Protein AF-Q5UXD5-F1 (afdb_monomer_lite)

Organism: Haloarcula marismortui (strain ATCC 43049 / DSM 3752 / JCM 8966 / VKM B-1809) (NCBI:txid272569)

pLDDT: mean 86.13, std 10.22, range [38.03, 97.12]

Structure (mmCIF, N/CA/C/O backbone):
data_AF-Q5UXD5-F1
#
_entry.id   AF-Q5UXD5-F1
#
loop_
_atom_site.group_PDB
_atom_site.id
_atom_site.type_symbol
_atom_site.label_atom_id
_atom_site.label_alt_id
_atom_site.label_comp_id
_atom_site.label_asym_id
_atom_site.label_entity_id
_atom_site.label_seq_id
_atom_site.pdbx_PDB_ins_code
_atom_site.Cartn_x
_atom_site.Cartn_y
_atom_site.Cartn_z
_atom_site.occupancy
_atom_site.B_iso_or_equiv
_atom_site.auth_seq_id
_atom_site.auth_comp_id
_atom_site.auth_asym_id
_atom_site.auth_atom_id
_atom_site.pdbx_PDB_model_num
ATOM 1 N N . MET A 1 1 ? -18.473 -6.057 3.715 1.00 69.94 1 MET A N 1
ATOM 2 C CA . MET A 1 1 ? -19.765 -6.403 3.078 1.00 69.94 1 MET A CA 1
ATOM 3 C C . MET A 1 1 ? -20.647 -6.988 4.175 1.00 69.94 1 MET A C 1
ATOM 5 O O . MET A 1 1 ? -20.065 -7.474 5.134 1.00 69.94 1 MET A O 1
ATOM 9 N N . PRO A 1 2 ? -21.988 -6.884 4.132 1.00 70.19 2 PRO A N 1
ATOM 10 C CA . PRO A 1 2 ? -22.823 -7.214 5.296 1.00 70.19 2 PRO A CA 1
ATOM 11 C C . PRO A 1 2 ? -22.613 -8.643 5.824 1.00 70.19 2 PRO A C 1
ATOM 13 O O . PRO A 1 2 ? -22.651 -8.835 7.033 1.00 70.19 2 PRO A O 1
ATOM 16 N N . ASP A 1 3 ? -22.294 -9.595 4.940 1.00 81.94 3 ASP A N 1
ATOM 17 C CA . ASP A 1 3 ? -22.164 -11.017 5.293 1.00 81.94 3 ASP A CA 1
ATOM 18 C C . ASP A 1 3 ? -20.746 -11.592 5.110 1.00 81.94 3 ASP A C 1
ATOM 20 O O . ASP A 1 3 ? -20.514 -12.763 5.401 1.00 81.94 3 ASP A O 1
ATOM 24 N N . VAL A 1 4 ? -19.798 -10.806 4.578 1.00 84.56 4 VAL A N 1
ATOM 25 C CA . VAL A 1 4 ? -18.436 -11.270 4.242 1.00 84.56 4 VAL A CA 1
ATOM 26 C C . VAL A 1 4 ? -17.410 -10.171 4.525 1.00 84.56 4 VAL A C 1
ATOM 28 O O . VAL A 1 4 ? -17.620 -8.997 4.174 1.00 84.56 4 VAL A O 1
ATOM 31 N N . HIS A 1 5 ? -16.289 -10.551 5.137 1.00 86.44 5 HIS A N 1
ATOM 32 C CA . HIS A 1 5 ? -15.160 -9.654 5.346 1.00 86.44 5 HIS A CA 1
ATOM 33 C C . HIS A 1 5 ? -14.360 -9.454 4.045 1.00 86.44 5 HIS A C 1
ATOM 35 O O . HIS A 1 5 ? -14.326 -10.314 3.168 1.00 86.44 5 HIS A O 1
ATOM 41 N N . GLY A 1 6 ? -13.797 -8.259 3.855 1.00 87.12 6 GLY A N 1
ATOM 42 C CA . GLY A 1 6 ? -13.110 -7.912 2.603 1.00 87.12 6 GLY A CA 1
ATOM 43 C C . GLY A 1 6 ? -11.790 -8.663 2.407 1.00 87.12 6 GLY A C 1
ATOM 44 O O . GLY A 1 6 ? -11.447 -9.004 1.280 1.00 87.12 6 GLY A O 1
ATOM 45 N N . ASP A 1 7 ? -11.095 -8.961 3.501 1.00 87.31 7 ASP A N 1
ATOM 46 C CA . ASP A 1 7 ? -9.898 -9.806 3.554 1.00 87.31 7 ASP A CA 1
ATOM 47 C C . ASP A 1 7 ? -10.192 -11.252 3.120 1.00 87.31 7 ASP A C 1
ATOM 49 O O . ASP A 1 7 ? -9.454 -11.803 2.311 1.00 87.31 7 ASP A O 1
ATOM 53 N N . ASP A 1 8 ? -11.316 -11.835 3.543 1.00 89.38 8 ASP A N 1
ATOM 54 C CA . ASP A 1 8 ? -11.747 -13.163 3.089 1.00 89.38 8 ASP A CA 1
ATOM 55 C C . ASP A 1 8 ? -11.966 -13.201 1.572 1.00 89.38 8 ASP A C 1
ATOM 57 O O . ASP A 1 8 ? -11.645 -14.185 0.902 1.00 89.38 8 ASP A O 1
ATOM 61 N N . VAL A 1 9 ? -12.551 -12.138 1.010 1.00 91.94 9 VAL A N 1
ATOM 62 C CA . VAL A 1 9 ? -12.760 -12.025 -0.440 1.00 91.94 9 VAL A CA 1
ATOM 63 C C . VAL A 1 9 ? -11.420 -11.903 -1.160 1.00 91.94 9 VAL A C 1
ATOM 65 O O . VAL A 1 9 ? -11.209 -12.600 -2.151 1.00 91.94 9 VAL A O 1
ATOM 68 N N . LEU A 1 10 ? -10.519 -11.065 -0.645 1.00 92.06 10 LEU A N 1
ATOM 69 C CA . LEU A 1 10 ? -9.173 -10.869 -1.176 1.00 92.06 10 LEU A CA 1
ATOM 70 C C . LEU A 1 10 ? -8.391 -12.189 -1.229 1.00 92.06 10 LEU A C 1
ATOM 72 O O . LEU A 1 10 ? -7.923 -12.583 -2.300 1.00 92.06 10 LEU A O 1
ATOM 76 N N . SER A 1 11 ? -8.315 -12.905 -0.106 1.00 90.69 11 SER A N 1
ATOM 77 C CA . SER A 1 11 ? -7.615 -14.190 -0.017 1.00 90.69 11 SER A CA 1
ATOM 78 C C . SER A 1 11 ? -8.200 -15.207 -0.992 1.00 90.69 11 SER A C 1
ATOM 80 O O . SER A 1 11 ? -7.466 -15.814 -1.767 1.00 90.69 11 SER A O 1
ATOM 82 N N . ARG A 1 12 ? -9.534 -15.321 -1.065 1.00 92.88 12 ARG A N 1
ATOM 83 C CA . ARG A 1 12 ? -10.203 -16.247 -1.995 1.00 92.88 12 ARG A CA 1
ATOM 84 C C . ARG A 1 12 ? -9.974 -15.912 -3.465 1.00 92.88 12 ARG A C 1
ATOM 86 O O . ARG A 1 12 ? -9.980 -16.828 -4.284 1.00 92.88 12 ARG A O 1
ATOM 93 N N . LEU A 1 13 ? -9.852 -14.634 -3.831 1.00 93.75 13 LEU A N 1
ATOM 94 C CA . LEU A 1 13 ? -9.538 -14.241 -5.207 1.00 93.75 13 LEU A CA 1
ATOM 95 C C . LEU A 1 13 ? -8.132 -14.718 -5.582 1.00 93.75 13 LEU A C 1
ATOM 97 O O . LEU A 1 13 ? -7.971 -15.395 -6.597 1.00 93.75 13 LEU A O 1
ATOM 101 N N . ARG A 1 14 ? -7.1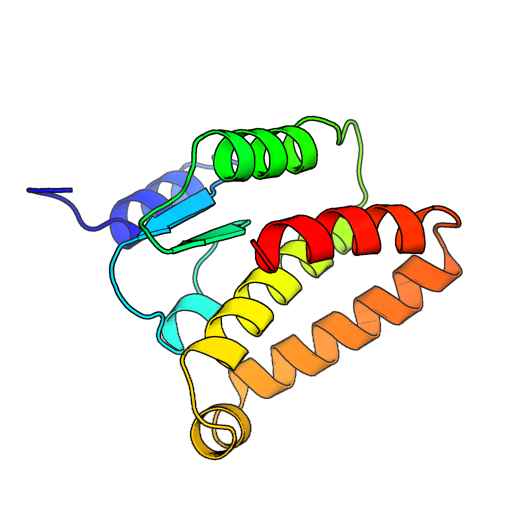41 -14.451 -4.726 1.00 89.25 14 ARG A N 1
ATOM 102 C CA . ARG A 1 14 ? -5.748 -14.860 -4.954 1.00 89.25 14 ARG A CA 1
ATOM 103 C C . ARG A 1 14 ? -5.563 -16.377 -4.928 1.00 89.25 14 ARG A C 1
ATOM 105 O O . ARG A 1 14 ? -4.944 -16.921 -5.832 1.00 89.25 14 ARG A O 1
ATOM 112 N N . GLU A 1 15 ? -6.181 -17.083 -3.981 1.00 92.19 15 GLU A N 1
ATOM 113 C CA . GLU A 1 15 ? -6.173 -18.558 -3.916 1.00 92.19 15 GLU A CA 1
ATOM 114 C C . GLU A 1 15 ? -6.728 -19.222 -5.187 1.00 92.19 15 GLU A C 1
ATOM 116 O O . GLU A 1 15 ? -6.383 -20.359 -5.505 1.00 92.19 15 GLU A O 1
ATOM 121 N N . ARG A 1 16 ? -7.600 -18.523 -5.923 1.00 94.69 16 ARG A N 1
ATOM 122 C CA . ARG A 1 16 ? -8.182 -18.992 -7.188 1.00 94.69 16 ARG A CA 1
ATOM 123 C C . ARG A 1 16 ? -7.362 -18.603 -8.421 1.00 94.69 16 ARG A C 1
ATOM 125 O O . ARG A 1 16 ? -7.816 -18.882 -9.528 1.00 94.69 16 ARG A O 1
ATOM 132 N N . GLY A 1 17 ? -6.195 -17.981 -8.245 1.00 91.19 17 GLY A N 1
ATOM 133 C CA . GLY A 1 17 ? -5.336 -17.523 -9.338 1.00 91.19 17 GLY A CA 1
ATOM 134 C C . GLY A 1 17 ? -5.876 -16.287 -10.058 1.00 91.19 17 GLY A C 1
ATOM 135 O O . GLY A 1 17 ? -5.704 -16.155 -11.265 1.00 91.19 17 GLY A O 1
ATOM 136 N N . TYR A 1 18 ? -6.614 -15.417 -9.360 1.00 90.81 18 TYR A N 1
ATOM 137 C CA . TYR A 1 18 ? -6.934 -14.104 -9.911 1.00 90.81 18 TYR A CA 1
ATOM 138 C C . TYR A 1 18 ? -5.714 -13.189 -9.781 1.00 90.81 18 TYR A C 1
ATOM 140 O O . TYR A 1 18 ? -5.383 -12.751 -8.677 1.00 90.81 18 TYR A O 1
ATOM 148 N N . ASP A 1 19 ? -5.108 -12.864 -10.919 1.00 83.31 19 ASP A N 1
ATOM 149 C CA . ASP A 1 19 ? -3.894 -12.038 -11.004 1.00 83.31 19 ASP A CA 1
ATOM 150 C C . ASP A 1 19 ? -4.190 -10.576 -11.375 1.00 83.31 19 ASP A C 1
ATOM 152 O O . ASP A 1 19 ? -3.283 -9.777 -11.569 1.00 83.31 19 ASP A O 1
ATOM 156 N N . GLY A 1 20 ? -5.468 -10.199 -11.477 1.00 84.88 20 GLY A N 1
ATOM 157 C CA . GLY A 1 20 ? -5.847 -8.813 -11.742 1.00 84.88 20 GLY A CA 1
ATOM 158 C C . GLY A 1 20 ? -5.635 -7.904 -10.531 1.00 84.88 20 GLY A C 1
ATOM 159 O O . GLY A 1 20 ? -5.546 -8.367 -9.391 1.00 84.88 20 GLY A O 1
ATOM 160 N N . ILE A 1 21 ? -5.642 -6.598 -10.777 1.00 86.44 21 ILE A N 1
ATOM 161 C CA . ILE A 1 21 ? -5.489 -5.584 -9.733 1.00 86.44 21 ILE A CA 1
ATOM 162 C C . ILE A 1 21 ? -6.662 -5.632 -8.738 1.00 86.44 21 ILE A C 1
ATOM 164 O O . ILE A 1 21 ? -7.833 -5.694 -9.130 1.00 86.44 21 ILE A O 1
ATOM 168 N N . ILE A 1 22 ? -6.350 -5.597 -7.440 1.00 91.50 22 ILE A N 1
ATOM 169 C CA . ILE A 1 22 ? -7.298 -5.517 -6.327 1.00 91.50 22 ILE A CA 1
ATOM 170 C C . ILE A 1 22 ? -6.987 -4.284 -5.478 1.00 91.50 22 ILE A C 1
ATOM 172 O O . ILE A 1 22 ? -5.959 -4.211 -4.807 1.00 91.50 22 ILE A O 1
ATOM 176 N N . ILE A 1 23 ? -7.939 -3.352 -5.445 1.00 90.88 23 ILE A N 1
ATOM 177 C CA . ILE A 1 23 ? -7.873 -2.128 -4.643 1.00 90.88 23 ILE A CA 1
ATOM 178 C C . ILE A 1 23 ? -8.846 -2.254 -3.468 1.00 90.88 23 ILE A C 1
ATOM 180 O O . ILE A 1 23 ? -10.050 -2.460 -3.657 1.00 90.88 23 ILE A O 1
ATOM 184 N N . MET A 1 24 ? -8.344 -2.117 -2.244 1.00 90.81 24 MET A N 1
ATOM 185 C CA . MET A 1 24 ? -9.150 -2.167 -1.024 1.00 90.81 24 MET A CA 1
ATOM 186 C C . MET A 1 24 ? -9.803 -0.810 -0.755 1.00 90.81 24 MET A C 1
ATOM 188 O O . MET A 1 24 ? -9.119 0.201 -0.689 1.00 90.81 24 MET A O 1
ATOM 192 N N . LEU A 1 25 ? -11.127 -0.771 -0.557 1.00 90.12 25 LEU A N 1
ATOM 193 C CA . LEU A 1 25 ? -11.852 0.442 -0.148 1.00 90.12 25 LEU A CA 1
ATOM 194 C C . LEU A 1 25 ? -12.512 0.246 1.218 1.00 90.12 25 LEU A C 1
ATOM 196 O O . LEU A 1 25 ? -13.461 -0.533 1.352 1.00 90.12 25 LEU A O 1
ATOM 200 N N . THR A 1 26 ? -12.102 1.020 2.217 1.00 86.00 26 THR A N 1
ATOM 201 C CA . THR A 1 26 ? -12.507 0.811 3.620 1.00 86.00 26 THR A CA 1
ATOM 202 C C . THR A 1 26 ? -12.771 2.113 4.363 1.00 86.00 26 THR A C 1
ATOM 204 O O . THR A 1 26 ? -12.191 3.134 4.044 1.00 86.00 26 THR A O 1
ATOM 207 N N . ALA A 1 27 ? -13.672 2.091 5.345 1.00 85.12 27 ALA A N 1
ATOM 208 C CA . ALA A 1 27 ? -13.933 3.225 6.242 1.00 85.12 27 ALA A CA 1
ATOM 209 C C . ALA A 1 27 ? -13.253 3.060 7.615 1.00 85.12 27 ALA A C 1
ATOM 211 O O . ALA A 1 27 ? -13.574 3.792 8.544 1.00 85.12 27 ALA A O 1
ATOM 212 N N . VAL A 1 28 ? -12.395 2.048 7.754 1.00 83.75 28 VAL A N 1
ATOM 213 C CA . VAL A 1 28 ? -11.714 1.685 9.000 1.00 83.75 28 VAL A CA 1
ATOM 214 C C . VAL A 1 28 ? -10.232 2.001 8.859 1.00 83.75 28 VAL A C 1
ATOM 216 O O . VAL A 1 28 ? -9.643 1.713 7.813 1.00 83.75 28 VAL A O 1
ATOM 219 N N . ASP A 1 29 ? -9.657 2.559 9.919 1.00 83.38 29 ASP A N 1
ATOM 220 C CA . ASP A 1 29 ? -8.230 2.853 10.025 1.00 83.38 29 ASP A CA 1
ATOM 221 C C . ASP A 1 29 ? -7.421 1.565 9.848 1.00 83.38 29 ASP A C 1
ATOM 223 O O . ASP A 1 29 ? -7.758 0.510 10.396 1.00 83.38 29 ASP A O 1
ATOM 227 N N . ALA A 1 30 ? -6.362 1.637 9.047 1.00 87.06 30 ALA A N 1
ATOM 228 C CA . ALA A 1 30 ? -5.554 0.464 8.757 1.00 87.06 30 ALA A CA 1
ATOM 229 C C . ALA A 1 30 ? -4.775 0.003 9.995 1.00 87.06 30 ALA A C 1
ATOM 231 O O . ALA A 1 30 ? -4.407 0.810 10.852 1.00 87.06 30 ALA A O 1
ATOM 232 N N . ASP A 1 31 ? -4.476 -1.293 10.081 1.00 90.62 31 ASP A N 1
ATOM 233 C CA . ASP A 1 31 ? -3.561 -1.847 11.077 1.00 90.62 31 ASP A CA 1
ATOM 234 C C . ASP A 1 31 ? -2.377 -2.560 10.428 1.00 90.62 31 ASP A C 1
ATOM 236 O O . ASP A 1 31 ? -2.346 -2.736 9.214 1.00 90.62 31 ASP A O 1
ATOM 240 N N . LEU A 1 32 ? -1.373 -2.940 11.221 1.00 91.75 32 LEU A N 1
ATOM 241 C CA . LEU A 1 32 ? -0.163 -3.595 10.710 1.00 91.75 32 LEU A CA 1
ATOM 242 C C . LEU A 1 32 ? -0.467 -4.876 9.913 1.00 91.75 32 LEU A C 1
ATOM 244 O O . LEU A 1 32 ? 0.312 -5.244 9.046 1.00 91.75 32 LEU A O 1
ATOM 248 N N . ASN A 1 33 ? -1.627 -5.502 10.127 1.00 89.69 33 ASN A N 1
ATOM 249 C CA . ASN A 1 33 ? -2.075 -6.664 9.362 1.00 89.69 33 ASN A CA 1
ATOM 250 C C . ASN A 1 33 ? -2.198 -6.418 7.846 1.00 89.69 33 ASN A C 1
ATOM 252 O O . ASN A 1 33 ? -2.166 -7.379 7.085 1.00 89.69 33 ASN A O 1
ATOM 256 N N . ILE A 1 34 ? -2.321 -5.166 7.381 1.00 91.19 34 ILE A N 1
ATOM 257 C CA . ILE A 1 34 ? -2.379 -4.874 5.940 1.00 91.19 34 ILE A CA 1
ATOM 258 C C . ILE A 1 34 ? -1.070 -5.211 5.216 1.00 91.19 34 ILE A C 1
ATOM 260 O O . ILE A 1 34 ? -1.067 -5.345 3.990 1.00 91.19 34 ILE A O 1
ATOM 264 N N . LEU A 1 35 ? 0.040 -5.315 5.952 1.00 90.81 35 LEU A N 1
ATOM 265 C CA . LEU A 1 35 ? 1.359 -5.580 5.390 1.00 90.81 35 LEU A CA 1
ATOM 266 C C . LEU A 1 35 ? 1.418 -6.959 4.716 1.00 90.81 35 LEU A C 1
ATOM 268 O O . LEU A 1 35 ? 1.913 -7.059 3.591 1.00 90.81 35 LEU A O 1
ATOM 272 N N . GLU A 1 36 ? 0.754 -7.958 5.297 1.00 87.94 36 GLU A N 1
ATOM 273 C CA . GLU A 1 36 ? 0.678 -9.327 4.770 1.00 87.94 36 GLU A CA 1
ATOM 274 C C . GLU A 1 36 ? -0.419 -9.513 3.703 1.00 87.94 36 GLU A C 1
ATOM 276 O O . GLU A 1 36 ? -0.444 -10.509 2.980 1.00 87.94 36 GLU A O 1
ATOM 281 N N . MET A 1 37 ? -1.351 -8.563 3.571 1.00 90.62 37 MET A N 1
ATOM 282 C CA . MET A 1 37 ? -2.518 -8.733 2.701 1.00 90.62 37 MET A CA 1
ATOM 283 C C . MET A 1 37 ? -2.158 -8.593 1.206 1.00 90.62 37 MET A C 1
ATOM 285 O O . MET A 1 37 ? -1.481 -7.634 0.825 1.00 90.62 37 MET A O 1
ATOM 289 N N . PRO A 1 38 ? -2.639 -9.482 0.315 1.00 89.12 38 PRO A N 1
ATOM 290 C CA . PRO A 1 38 ? -2.219 -9.517 -1.091 1.00 89.12 38 PRO A CA 1
ATOM 291 C C . PRO A 1 38 ? -3.032 -8.581 -2.013 1.00 89.12 38 PRO A C 1
ATOM 293 O O . PRO A 1 38 ? -3.458 -8.988 -3.099 1.00 89.12 38 PRO A O 1
ATOM 296 N N . PHE A 1 39 ? -3.281 -7.343 -1.575 1.00 91.62 39 PHE A N 1
ATOM 297 C CA . PHE A 1 39 ? -3.891 -6.284 -2.394 1.00 91.62 39 PHE A CA 1
ATOM 298 C C . PHE A 1 39 ? -2.822 -5.431 -3.079 1.00 91.62 39 PHE A C 1
ATOM 300 O O . PHE A 1 39 ? -1.677 -5.414 -2.633 1.00 91.62 39 PHE A O 1
ATOM 307 N N . ASP A 1 40 ? -3.218 -4.695 -4.112 1.00 88.88 40 ASP A N 1
ATOM 308 C CA . ASP A 1 40 ? -2.322 -3.847 -4.904 1.00 88.88 40 ASP A CA 1
ATOM 309 C C . ASP A 1 40 ? -2.388 -2.381 -4.475 1.00 88.88 40 ASP A C 1
ATOM 311 O O . ASP A 1 40 ? -1.375 -1.689 -4.497 1.00 88.88 40 ASP A O 1
ATOM 315 N N . ASP A 1 41 ? -3.553 -1.921 -4.012 1.00 89.81 41 ASP A N 1
ATOM 316 C CA . ASP A 1 41 ? -3.705 -0.571 -3.468 1.00 89.81 41 ASP A CA 1
ATOM 317 C C . ASP A 1 41 ? -4.804 -0.480 -2.390 1.00 89.81 41 ASP A C 1
ATOM 319 O O . ASP A 1 41 ? -5.606 -1.405 -2.209 1.00 89.81 41 ASP A O 1
ATOM 323 N N . TYR A 1 42 ? -4.837 0.627 -1.649 1.00 88.75 42 TYR A N 1
ATOM 324 C CA . TYR A 1 42 ? -5.696 0.842 -0.489 1.00 88.75 42 TYR A CA 1
ATOM 325 C C . TYR A 1 42 ? -6.203 2.286 -0.425 1.00 88.75 42 TYR A C 1
ATOM 327 O O . TYR A 1 42 ? -5.439 3.242 -0.329 1.00 88.75 42 TYR A O 1
ATOM 335 N N . LEU A 1 43 ? -7.525 2.443 -0.397 1.00 87.88 43 LEU A N 1
ATOM 336 C CA . LEU A 1 43 ? -8.216 3.724 -0.341 1.00 87.88 43 LEU A CA 1
ATOM 337 C C . LEU A 1 43 ? -9.128 3.804 0.889 1.00 87.88 43 LEU A C 1
ATOM 339 O O . LEU A 1 43 ? -9.997 2.953 1.123 1.00 87.88 43 LEU A O 1
ATOM 343 N N . GLN A 1 44 ? -8.974 4.882 1.653 1.00 85.94 44 GLN A N 1
ATOM 344 C CA . GLN A 1 44 ? -9.807 5.172 2.815 1.00 85.94 44 GLN A CA 1
ATOM 345 C C . GLN A 1 44 ? -11.032 5.989 2.407 1.00 85.94 44 GLN A C 1
ATOM 347 O O . GLN A 1 44 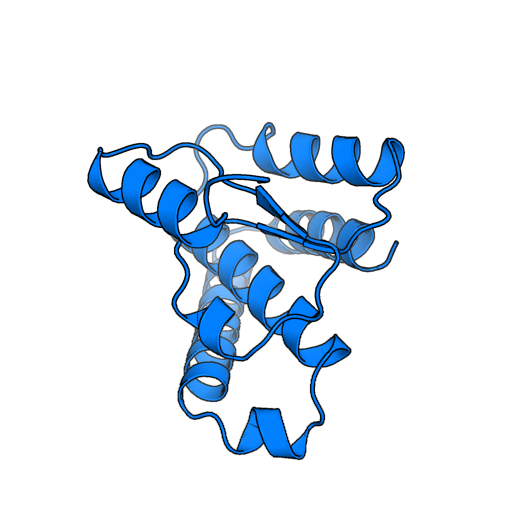? -10.953 6.982 1.690 1.00 85.94 44 GLN A O 1
ATOM 352 N N . LYS A 1 45 ? -12.203 5.561 2.864 1.00 86.69 45 LYS A N 1
ATOM 353 C CA . LYS A 1 45 ? -13.466 6.256 2.651 1.00 86.69 45 LYS A CA 1
ATOM 354 C C . LYS A 1 45 ? -13.557 7.474 3.575 1.00 86.69 45 LYS A C 1
ATOM 356 O O . LYS A 1 45 ? -13.174 7.367 4.738 1.00 86.69 45 LYS A O 1
ATOM 361 N N . PRO A 1 46 ? -14.183 8.571 3.113 1.00 89.31 46 PRO A N 1
ATOM 362 C CA . PRO A 1 46 ? -14.858 8.721 1.818 1.00 89.31 46 PRO A CA 1
ATOM 363 C C . PRO A 1 46 ? -13.882 8.953 0.653 1.00 89.31 46 PRO A C 1
ATOM 365 O O . PRO A 1 46 ? -12.988 9.779 0.752 1.00 89.31 46 PRO A O 1
ATOM 368 N N . VAL A 1 47 ? -14.110 8.271 -0.476 1.00 85.06 47 VAL A N 1
ATOM 369 C CA . VAL A 1 47 ? -13.319 8.446 -1.708 1.00 85.06 47 VAL A CA 1
ATOM 370 C C . VAL A 1 47 ? -14.151 9.221 -2.728 1.00 85.06 47 VAL A C 1
ATOM 372 O O . VAL A 1 47 ? -15.288 8.841 -3.019 1.00 85.06 47 VAL A O 1
ATOM 375 N N . GLY A 1 48 ? -13.597 10.309 -3.264 1.00 87.19 48 GLY A N 1
ATOM 376 C CA . GLY A 1 48 ? -14.215 11.081 -4.342 1.00 87.19 48 GLY A CA 1
ATOM 377 C C . GLY A 1 48 ? -14.115 10.376 -5.698 1.00 87.19 48 GLY A C 1
ATOM 378 O O . GLY A 1 48 ? -13.207 9.584 -5.933 1.00 87.19 48 GLY A O 1
ATOM 379 N N . GLN A 1 49 ? -15.028 10.690 -6.623 1.00 89.56 49 GLN A N 1
ATOM 380 C CA . GLN A 1 49 ? -15.018 10.105 -7.971 1.00 89.56 49 GLN A CA 1
ATOM 381 C C . GLN A 1 49 ? -13.698 10.367 -8.711 1.00 89.56 49 GLN A C 1
ATOM 383 O O . GLN A 1 49 ? -13.190 9.464 -9.364 1.00 89.56 49 GLN A O 1
ATOM 388 N N . SER A 1 50 ? -13.149 11.581 -8.608 1.00 86.62 50 SER A N 1
ATOM 389 C CA . SER A 1 50 ? -11.875 11.936 -9.241 1.00 86.62 50 SER A CA 1
ATOM 390 C C . SER A 1 50 ? -10.726 11.087 -8.708 1.00 86.62 50 SER A C 1
ATOM 392 O O . SER A 1 50 ? -10.002 10.511 -9.505 1.00 86.62 50 SER A O 1
ATOM 394 N N . THR A 1 51 ? -10.613 10.942 -7.383 1.00 85.31 51 THR A N 1
ATOM 395 C CA . THR A 1 51 ? -9.590 10.100 -6.747 1.00 85.31 51 THR A CA 1
ATOM 396 C C . THR A 1 51 ? -9.714 8.655 -7.214 1.00 85.31 51 THR A C 1
ATOM 398 O O . THR A 1 51 ? -8.728 8.076 -7.646 1.00 85.31 51 THR A O 1
ATOM 401 N N . LEU A 1 52 ? -10.932 8.097 -7.213 1.00 87.69 52 LEU A N 1
ATOM 402 C CA . LEU A 1 52 ? -11.164 6.723 -7.656 1.00 87.69 52 LEU A CA 1
ATOM 403 C C . LEU A 1 52 ? -10.768 6.509 -9.124 1.00 87.69 52 LEU A C 1
ATOM 405 O O . LEU A 1 52 ? -10.138 5.506 -9.434 1.00 87.69 52 LEU A O 1
ATOM 409 N N . LEU A 1 53 ? -11.143 7.429 -10.019 1.00 88.56 53 LEU A N 1
ATOM 410 C CA . LEU A 1 53 ? -10.788 7.333 -11.436 1.00 88.56 53 LEU A CA 1
ATOM 411 C C . LEU A 1 53 ? -9.277 7.441 -11.642 1.00 88.56 53 LEU A C 1
ATOM 413 O O . LEU A 1 53 ? -8.719 6.599 -12.328 1.00 88.56 53 LEU A O 1
ATOM 417 N N . SER A 1 54 ? -8.609 8.389 -10.982 1.00 85.06 54 SER A N 1
ATOM 418 C CA . SER A 1 54 ? -7.153 8.517 -11.077 1.00 85.06 54 SER A CA 1
ATOM 419 C C . SER A 1 54 ? -6.422 7.278 -10.558 1.00 85.06 54 SER A C 1
ATOM 421 O O . SER A 1 54 ? -5.440 6.861 -11.165 1.00 85.06 54 SER A O 1
ATOM 423 N N . THR A 1 55 ? -6.906 6.653 -9.476 1.00 85.62 55 THR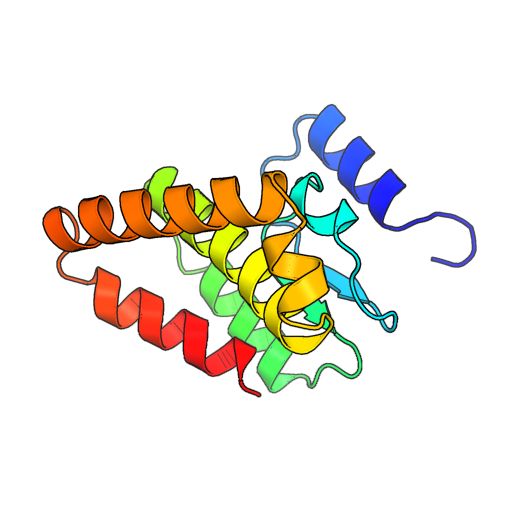 A N 1
ATOM 424 C CA . THR A 1 55 ? -6.356 5.370 -9.016 1.00 85.62 55 THR A CA 1
ATOM 425 C C . THR A 1 55 ? -6.539 4.280 -10.072 1.00 85.62 55 THR A C 1
ATOM 427 O O . THR A 1 55 ? -5.618 3.513 -10.323 1.00 85.62 55 THR A O 1
ATOM 430 N N . LEU A 1 56 ? -7.709 4.194 -10.712 1.00 86.56 56 LEU A N 1
ATOM 431 C CA . LEU A 1 56 ? -7.944 3.198 -11.760 1.00 86.56 56 LEU A CA 1
ATOM 432 C C . LEU A 1 56 ? -7.054 3.427 -12.986 1.00 86.56 56 LEU A C 1
ATOM 434 O O . LEU A 1 56 ? -6.476 2.462 -13.474 1.00 86.56 56 LEU A O 1
ATOM 438 N N . ASP A 1 57 ? -6.914 4.671 -13.448 1.00 84.50 57 ASP A N 1
ATOM 439 C CA . ASP A 1 57 ? -6.089 5.018 -14.613 1.00 84.50 57 ASP A CA 1
ATOM 440 C C . ASP A 1 57 ? -4.631 4.568 -14.409 1.00 84.50 57 ASP A C 1
ATOM 442 O O . ASP A 1 57 ? -4.055 3.929 -15.284 1.00 84.50 57 ASP A O 1
ATOM 446 N N . GLN A 1 58 ? -4.077 4.762 -13.206 1.00 78.88 58 GLN A N 1
ATOM 447 C CA . GLN A 1 58 ? -2.733 4.288 -12.854 1.00 78.88 58 GLN A CA 1
ATOM 448 C C . GLN A 1 58 ? -2.543 2.774 -13.028 1.00 78.88 58 GLN A C 1
ATOM 450 O O . GLN A 1 58 ? -1.471 2.324 -13.423 1.00 78.88 58 GLN A O 1
ATOM 455 N N . HIS A 1 59 ? -3.558 1.986 -12.686 1.00 79.94 59 HIS A N 1
ATOM 456 C CA . HIS A 1 59 ? -3.485 0.529 -12.769 1.00 79.94 59 HIS A CA 1
ATOM 457 C C . HIS A 1 59 ? -3.845 -0.001 -14.165 1.00 79.94 59 HIS A C 1
ATOM 459 O O . HIS A 1 59 ? -3.512 -1.138 -14.487 1.00 79.94 59 HIS A O 1
ATOM 465 N N . LEU A 1 60 ? -4.527 0.797 -14.994 1.00 77.69 60 LEU A N 1
ATOM 466 C CA . LEU A 1 60 ? -4.949 0.425 -16.349 1.00 77.69 60 LEU A CA 1
ATOM 467 C C . LEU A 1 60 ? -3.935 0.818 -17.430 1.00 77.69 60 LEU A C 1
ATOM 469 O O . LEU A 1 60 ? -3.810 0.094 -18.417 1.00 77.69 60 LEU A O 1
ATOM 473 N N . ASP A 1 61 ? -3.192 1.911 -17.244 1.00 68.38 61 ASP A N 1
ATOM 474 C CA . ASP A 1 61 ? -2.193 2.410 -18.204 1.00 68.38 61 ASP A CA 1
ATOM 475 C C . ASP A 1 61 ? -0.858 1.633 -18.171 1.00 68.38 61 ASP A C 1
ATOM 477 O O . ASP A 1 61 ? 0.157 2.104 -18.681 1.00 68.38 61 ASP A O 1
ATOM 481 N N . ARG A 1 62 ? -0.859 0.407 -17.629 1.00 63.28 62 ARG A N 1
ATOM 482 C CA . ARG A 1 62 ? 0.322 -0.463 -17.485 1.00 63.28 62 ARG A CA 1
ATOM 483 C C . ARG A 1 62 ? 0.272 -1.708 -18.377 1.00 63.28 62 ARG A C 1
ATOM 485 O O . ARG A 1 62 ? 0.080 -2.818 -17.880 1.00 63.28 62 ARG A O 1
ATOM 492 N N . PRO A 1 63 ? 0.418 -1.582 -19.705 1.00 49.75 63 PRO A N 1
ATOM 493 C CA . PRO A 1 63 ? 0.682 -2.736 -20.546 1.00 49.75 63 PRO A CA 1
ATOM 494 C C . PRO A 1 63 ? 2.165 -3.119 -20.402 1.00 49.75 63 PRO A C 1
ATOM 496 O O . PRO A 1 63 ? 3.038 -2.358 -20.805 1.00 49.75 63 PRO A O 1
ATOM 499 N N . ASP A 1 64 ? 2.429 -4.303 -19.847 1.00 54.78 64 ASP A N 1
ATOM 500 C CA . ASP A 1 64 ? 3.759 -4.932 -19.745 1.00 54.78 64 ASP A CA 1
ATOM 501 C C . ASP A 1 64 ? 4.753 -4.269 -18.771 1.00 54.78 64 ASP A C 1
ATOM 503 O O . ASP A 1 64 ? 5.914 -4.039 -19.117 1.00 54.78 64 ASP A O 1
ATOM 507 N N . GLU A 1 65 ? 4.336 -3.984 -17.534 1.00 58.41 65 GLU A N 1
ATOM 508 C CA . GLU A 1 65 ? 5.279 -3.519 -16.516 1.00 58.41 65 GLU A CA 1
ATOM 509 C C . GLU A 1 65 ? 5.982 -4.649 -15.756 1.00 58.41 65 GLU A C 1
ATOM 511 O O . GLU A 1 65 ? 5.446 -5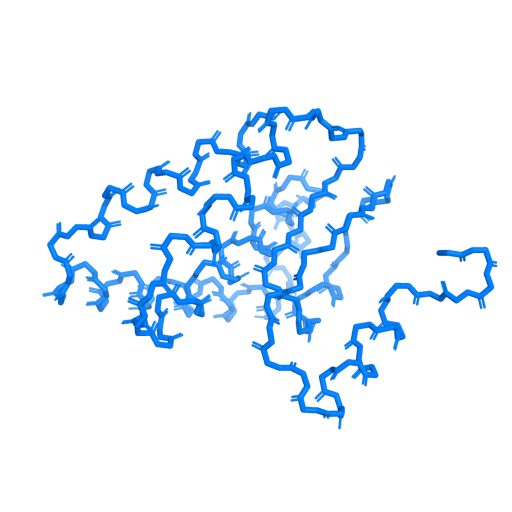.716 -15.473 1.00 58.41 65 GLU A O 1
ATOM 516 N N . ASP A 1 66 ? 7.243 -4.358 -15.460 1.00 73.44 66 ASP A N 1
ATOM 517 C CA . ASP A 1 66 ? 8.153 -5.098 -14.602 1.00 73.44 66 ASP A CA 1
ATOM 518 C C . ASP A 1 66 ? 7.507 -5.423 -13.245 1.00 73.44 66 ASP A C 1
ATOM 520 O O . ASP A 1 66 ? 7.136 -4.509 -12.507 1.00 73.44 66 ASP A O 1
ATOM 524 N N . ASP A 1 67 ? 7.448 -6.709 -12.877 1.00 82.88 67 ASP A N 1
ATOM 525 C CA . ASP A 1 67 ? 6.921 -7.191 -11.588 1.00 82.88 67 ASP A CA 1
ATOM 526 C C . ASP A 1 67 ? 7.484 -6.406 -10.381 1.00 82.88 67 ASP A C 1
ATOM 528 O O . ASP A 1 67 ? 6.822 -6.255 -9.349 1.00 82.88 67 ASP A O 1
ATOM 532 N N . ARG A 1 68 ? 8.714 -5.882 -10.497 1.00 88.56 68 ARG A N 1
ATOM 533 C CA . ARG A 1 68 ? 9.373 -5.067 -9.464 1.00 88.56 68 ARG A CA 1
ATOM 534 C C . ARG A 1 68 ? 8.712 -3.707 -9.273 1.00 88.56 68 ARG A C 1
ATOM 536 O O . ARG A 1 68 ? 8.679 -3.199 -8.153 1.00 88.56 68 ARG A O 1
ATOM 543 N N . LEU A 1 69 ? 8.209 -3.105 -10.345 1.00 85.75 69 LEU A N 1
ATOM 544 C CA . LEU A 1 69 ? 7.539 -1.812 -10.305 1.00 85.75 69 LEU A CA 1
ATOM 545 C C . LEU A 1 69 ? 6.165 -1.939 -9.638 1.00 85.75 69 LEU A C 1
ATOM 547 O O . LEU A 1 69 ? 5.819 -1.129 -8.776 1.00 85.75 69 LEU A O 1
ATOM 551 N N . ASP A 1 70 ? 5.429 -3.004 -9.946 1.00 84.44 70 ASP A N 1
ATOM 552 C CA . ASP A 1 70 ? 4.180 -3.340 -9.258 1.00 84.44 70 ASP A CA 1
ATOM 553 C C . ASP A 1 70 ? 4.407 -3.666 -7.783 1.00 84.44 70 ASP A C 1
ATOM 555 O O . ASP A 1 70 ? 3.674 -3.191 -6.909 1.00 84.44 70 ASP A O 1
ATOM 559 N N . GLU A 1 71 ? 5.462 -4.423 -7.474 1.00 89.81 71 GLU A N 1
ATOM 560 C CA . GLU A 1 71 ? 5.867 -4.671 -6.094 1.00 89.81 71 GLU A CA 1
ATOM 561 C C . GLU A 1 71 ? 6.174 -3.358 -5.357 1.00 89.81 71 GLU A C 1
ATOM 563 O O . GLU A 1 71 ? 5.676 -3.152 -4.246 1.00 89.81 71 GLU A O 1
ATOM 568 N N . TYR A 1 72 ? 6.928 -2.445 -5.976 1.00 91.75 72 TYR A N 1
ATOM 569 C CA . TYR A 1 72 ? 7.275 -1.155 -5.381 1.00 91.75 72 TYR A CA 1
ATOM 570 C C . TYR A 1 72 ? 6.036 -0.335 -5.021 1.00 91.75 72 TYR A C 1
ATOM 572 O O . TYR A 1 72 ? 5.939 0.172 -3.897 1.00 91.75 72 TYR A O 1
ATOM 580 N N . PHE A 1 73 ? 5.074 -0.214 -5.937 1.00 87.31 73 PHE A N 1
ATOM 581 C CA . PHE A 1 73 ? 3.873 0.576 -5.679 1.00 87.31 73 PHE A CA 1
ATOM 582 C C . PHE A 1 73 ? 2.950 -0.076 -4.660 1.00 87.31 73 PHE A C 1
ATOM 584 O O . PHE A 1 73 ? 2.482 0.613 -3.753 1.00 87.31 73 PHE A O 1
ATOM 591 N N . ARG A 1 74 ? 2.790 -1.403 -4.697 1.00 89.44 74 ARG A N 1
ATOM 592 C CA . ARG A 1 74 ? 2.040 -2.138 -3.671 1.00 89.44 74 ARG A CA 1
ATOM 593 C C . ARG A 1 74 ? 2.608 -1.902 -2.273 1.00 89.44 74 ARG A C 1
ATOM 595 O O . ARG A 1 74 ? 1.864 -1.623 -1.330 1.00 89.44 74 ARG A O 1
ATOM 602 N N . ILE A 1 75 ? 3.930 -2.002 -2.121 1.00 94.38 75 ILE A N 1
ATOM 603 C CA . ILE A 1 75 ? 4.589 -1.743 -0.836 1.00 94.38 75 ILE A CA 1
ATOM 604 C C . ILE A 1 75 ? 4.427 -0.269 -0.448 1.00 94.38 75 ILE A C 1
ATOM 606 O O . ILE A 1 75 ? 4.049 0.032 0.684 1.00 94.38 75 ILE A O 1
ATOM 610 N N . SER A 1 76 ? 4.639 0.652 -1.388 1.00 91.94 76 SER A N 1
ATOM 611 C CA . SER A 1 76 ? 4.483 2.090 -1.154 1.00 91.94 76 SER A CA 1
ATOM 612 C C . SER A 1 76 ? 3.066 2.464 -0.702 1.00 91.94 76 SER A C 1
ATOM 614 O O . SER A 1 76 ? 2.921 3.320 0.171 1.00 91.94 76 SER A O 1
ATOM 616 N N . SER A 1 77 ? 2.026 1.803 -1.231 1.00 89.62 77 SER A N 1
ATOM 617 C CA . SER A 1 77 ? 0.631 1.951 -0.780 1.00 89.62 77 SER A CA 1
ATOM 618 C C . SER A 1 77 ? 0.501 1.624 0.702 1.00 89.62 77 SER A C 1
ATOM 620 O O . SER A 1 77 ? 0.112 2.471 1.510 1.00 89.62 77 SER A O 1
ATOM 622 N N . LYS A 1 78 ? 0.923 0.411 1.075 1.00 92.62 78 LYS A N 1
ATOM 623 C CA . LYS A 1 78 ? 0.860 -0.098 2.448 1.00 92.62 78 LYS A CA 1
ATOM 624 C C . LYS A 1 78 ? 1.592 0.818 3.424 1.00 92.62 78 LYS A C 1
ATOM 626 O O . LYS A 1 78 ? 1.034 1.189 4.456 1.00 92.62 78 LYS A O 1
ATOM 631 N N . LEU A 1 79 ? 2.819 1.216 3.081 1.00 93.38 79 LEU A N 1
ATOM 632 C CA . LEU A 1 79 ? 3.623 2.106 3.916 1.00 93.38 79 LEU A CA 1
ATOM 633 C C . LEU A 1 79 ? 2.956 3.475 4.071 1.00 93.38 79 LEU A C 1
ATOM 635 O O . LEU A 1 79 ? 2.837 3.955 5.194 1.00 93.38 79 LEU A O 1
ATOM 639 N N . SER A 1 80 ? 2.468 4.079 2.982 1.00 90.12 80 SER A N 1
ATOM 640 C CA . SER A 1 80 ? 1.850 5.408 3.040 1.00 90.12 80 SER A CA 1
ATOM 641 C C . SER A 1 80 ? 0.589 5.432 3.901 1.00 90.12 80 SER A C 1
ATOM 643 O O . SER A 1 80 ? 0.382 6.384 4.654 1.00 90.12 80 SER A O 1
ATOM 645 N N . VAL A 1 81 ? -0.237 4.387 3.822 1.00 89.25 81 VAL A N 1
ATOM 646 C CA . VAL A 1 81 ? -1.4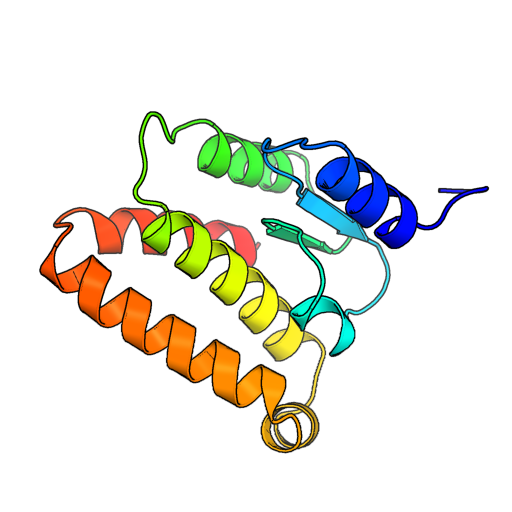32 4.256 4.661 1.00 89.25 81 VAL A CA 1
ATOM 647 C C . VAL A 1 81 ? -1.039 4.098 6.131 1.00 89.25 81 VAL A C 1
ATOM 649 O O . VAL A 1 81 ? -1.540 4.821 6.988 1.00 89.25 81 VAL A O 1
ATOM 652 N N . LEU A 1 82 ? -0.092 3.212 6.443 1.00 92.69 82 LEU A N 1
ATOM 653 C CA . LEU A 1 82 ? 0.352 3.003 7.823 1.00 92.69 82 LEU A CA 1
ATOM 654 C C . LEU A 1 82 ? 1.026 4.230 8.440 1.00 92.69 82 LEU A C 1
ATOM 656 O O . LEU A 1 82 ? 0.812 4.510 9.616 1.00 92.69 82 LEU A O 1
ATOM 660 N N . GLU A 1 83 ? 1.802 4.981 7.661 1.00 92.38 83 GLU A N 1
ATOM 661 C CA . GLU A 1 83 ? 2.453 6.218 8.109 1.00 92.38 83 GLU A CA 1
ATOM 662 C C . GLU A 1 83 ? 1.455 7.338 8.446 1.00 92.38 83 GLU A C 1
ATOM 664 O O . GLU A 1 83 ? 1.805 8.262 9.181 1.00 92.38 83 GLU A O 1
ATOM 669 N N . ARG A 1 84 ? 0.212 7.255 7.952 1.00 89.31 84 ARG A N 1
ATOM 670 C CA . ARG A 1 84 ? -0.881 8.171 8.324 1.00 89.31 84 ARG A CA 1
ATOM 671 C C . ARG A 1 84 ? -1.628 7.719 9.571 1.00 89.31 84 ARG A C 1
ATOM 673 O O . ARG A 1 84 ? -1.975 8.552 10.402 1.00 89.31 84 ARG A O 1
ATOM 680 N N . GLU A 1 85 ? -1.860 6.416 9.692 1.00 88.94 85 GLU A N 1
ATOM 681 C CA . GLU A 1 85 ? -2.741 5.844 10.717 1.00 88.94 85 GLU A CA 1
ATOM 682 C C . GLU A 1 85 ? -2.009 5.443 12.008 1.00 88.94 85 GLU A C 1
ATOM 684 O O . GLU A 1 85 ? -2.632 5.261 13.057 1.00 88.94 85 GLU A O 1
ATOM 689 N N . LYS A 1 86 ? -0.681 5.275 11.965 1.00 92.56 86 LYS A N 1
ATOM 690 C CA . LYS A 1 86 ? 0.119 4.797 13.103 1.00 92.56 86 LYS A CA 1
ATOM 691 C C . LYS A 1 86 ? 1.133 5.823 13.570 1.00 92.56 86 LYS A C 1
ATOM 693 O O . LYS A 1 86 ? 1.675 6.618 12.810 1.00 92.56 86 LYS A O 1
ATOM 698 N N . SER A 1 87 ? 1.442 5.757 14.861 1.00 94.12 87 SER A N 1
ATOM 699 C CA . SER A 1 87 ? 2.552 6.522 15.423 1.00 94.12 87 SER A CA 1
ATOM 700 C C . SER A 1 87 ? 3.903 5.936 15.005 1.00 94.12 87 SER A C 1
ATOM 702 O O . SER A 1 87 ? 4.038 4.727 14.811 1.00 94.12 87 SER A O 1
ATOM 704 N N . ALA A 1 88 ? 4.931 6.786 14.951 1.00 92.50 88 ALA A N 1
ATOM 705 C CA . ALA A 1 88 ? 6.295 6.367 14.626 1.00 92.50 88 ALA A CA 1
ATOM 706 C C . ALA A 1 88 ? 6.788 5.207 15.512 1.00 92.50 88 ALA A C 1
ATOM 708 O O . ALA A 1 88 ? 7.364 4.256 15.001 1.00 92.50 88 ALA A O 1
ATOM 709 N N . SER A 1 89 ? 6.481 5.216 16.815 1.00 93.81 89 SER A N 1
ATOM 710 C CA . SER A 1 89 ? 6.887 4.139 17.730 1.00 93.81 89 SER A CA 1
ATOM 711 C C . SER A 1 89 ? 6.204 2.797 17.434 1.00 93.81 89 SER A C 1
ATOM 713 O O . SER A 1 89 ? 6.823 1.743 17.585 1.00 93.81 89 SER A O 1
ATOM 715 N N . GLN A 1 90 ? 4.940 2.806 16.998 1.00 93.06 90 GLN A N 1
ATOM 716 C CA . GLN A 1 90 ? 4.246 1.585 16.573 1.00 93.06 90 GLN A CA 1
ATOM 717 C C . GLN A 1 90 ? 4.856 1.017 15.289 1.00 93.06 90 GLN A C 1
ATOM 719 O O . GLN A 1 90 ? 5.016 -0.193 15.178 1.00 93.06 90 GLN A O 1
ATOM 724 N N . LEU A 1 91 ? 5.236 1.882 14.347 1.00 95.19 91 LEU A N 1
ATOM 725 C CA . LEU A 1 91 ? 5.870 1.470 13.095 1.00 95.19 91 LEU A CA 1
ATOM 726 C C . LEU A 1 91 ? 7.291 0.940 13.319 1.00 95.19 91 LEU A C 1
ATOM 728 O O . LEU A 1 91 ? 7.624 -0.136 12.839 1.00 95.19 91 LEU A O 1
ATOM 732 N N . GLU A 1 92 ? 8.104 1.640 14.111 1.00 91.75 92 GLU A N 1
ATOM 733 C CA . GLU A 1 92 ? 9.485 1.247 14.431 1.00 91.75 92 GLU A CA 1
ATOM 734 C C . GLU A 1 92 ? 9.575 -0.058 15.234 1.00 91.75 92 GLU A C 1
ATOM 736 O O . GLU A 1 92 ? 10.584 -0.756 15.176 1.00 91.75 92 GLU A O 1
ATOM 741 N N . SER A 1 93 ? 8.527 -0.406 15.984 1.00 93.88 93 SER A N 1
ATOM 742 C CA . SER A 1 93 ? 8.454 -1.692 16.689 1.00 93.88 93 SER A CA 1
ATOM 743 C C . SER A 1 93 ? 7.985 -2.854 15.807 1.00 93.88 93 SER A C 1
ATOM 745 O O . SER A 1 93 ? 8.067 -4.006 16.235 1.00 93.88 93 SER A O 1
ATOM 747 N N . SER A 1 94 ? 7.528 -2.578 14.582 1.00 95.69 94 SER A N 1
ATOM 748 C CA . SER A 1 94 ? 7.135 -3.596 13.613 1.00 95.69 94 SER A CA 1
ATOM 749 C C . SER A 1 94 ? 8.321 -3.987 12.729 1.00 95.69 94 SER A C 1
ATOM 751 O O . SER A 1 94 ? 8.808 -3.208 11.902 1.00 95.69 94 SER A O 1
ATOM 753 N N . ALA A 1 95 ? 8.777 -5.231 12.896 1.00 94.50 95 ALA A N 1
ATOM 754 C CA . ALA A 1 95 ? 9.812 -5.815 12.048 1.00 94.50 95 ALA A CA 1
ATOM 755 C C . ALA A 1 95 ? 9.362 -5.866 10.581 1.00 94.50 95 ALA A C 1
ATOM 757 O O . ALA A 1 95 ? 10.110 -5.461 9.701 1.00 94.50 95 ALA A O 1
ATOM 758 N N . GLU A 1 96 ? 8.111 -6.255 10.334 1.00 94.44 96 GLU A N 1
ATOM 759 C CA . GLU A 1 96 ? 7.549 -6.366 8.987 1.00 94.44 96 GLU A CA 1
ATOM 760 C C . GLU A 1 96 ? 7.471 -5.009 8.272 1.00 94.44 96 GLU A C 1
ATOM 762 O O . GLU A 1 96 ? 7.842 -4.889 7.106 1.00 94.44 96 GLU A O 1
ATOM 767 N N . TYR A 1 97 ? 7.057 -3.951 8.981 1.00 95.94 97 TYR A N 1
ATOM 768 C CA . TYR A 1 97 ? 7.082 -2.592 8.429 1.00 95.94 97 TYR A CA 1
ATOM 769 C C . TYR A 1 97 ? 8.507 -2.191 8.040 1.00 95.94 97 TYR A C 1
ATOM 771 O O . TYR A 1 97 ? 8.724 -1.615 6.975 1.00 95.94 97 TYR A O 1
ATOM 779 N N . THR A 1 98 ? 9.479 -2.511 8.897 1.00 95.62 98 THR A N 1
ATOM 780 C CA . THR A 1 98 ? 10.890 -2.201 8.653 1.00 95.62 98 THR A CA 1
ATOM 781 C C . THR A 1 98 ? 11.410 -2.950 7.426 1.00 95.62 98 THR A C 1
ATOM 783 O O . THR A 1 98 ? 12.014 -2.332 6.555 1.00 95.62 98 THR A O 1
ATOM 786 N N . GLU A 1 99 ? 11.121 -4.246 7.308 1.00 95.50 99 GLU A N 1
ATOM 787 C CA . GLU A 1 99 ? 11.505 -5.072 6.157 1.00 95.50 99 GLU A CA 1
ATOM 788 C C . GLU A 1 99 ? 10.906 -4.549 4.851 1.00 95.50 99 GLU A C 1
ATOM 790 O O . GLU A 1 99 ? 11.626 -4.357 3.871 1.00 95.50 99 GLU A O 1
ATOM 795 N N . LEU A 1 100 ? 9.608 -4.239 4.840 1.00 95.81 100 LEU A N 1
ATOM 796 C CA . LEU A 1 100 ? 8.946 -3.684 3.663 1.00 95.81 100 LEU A CA 1
ATOM 797 C C . LEU A 1 100 ? 9.475 -2.296 3.298 1.00 95.81 100 LEU A C 1
ATOM 799 O O . LEU A 1 100 ? 9.616 -1.979 2.118 1.00 95.81 100 LEU A O 1
ATOM 803 N N . LYS A 1 101 ? 9.828 -1.474 4.289 1.00 95.75 101 LYS A N 1
ATOM 804 C CA . LYS A 1 101 ? 10.451 -0.170 4.051 1.00 95.75 101 LYS A CA 1
ATOM 805 C C . LYS A 1 101 ? 11.823 -0.298 3.400 1.00 95.75 101 LYS A C 1
ATOM 807 O O . LYS A 1 101 ? 12.121 0.468 2.485 1.00 95.75 101 LYS A O 1
ATOM 812 N N . GLU A 1 102 ? 12.644 -1.251 3.834 1.00 97.12 102 GLU A N 1
ATOM 813 C CA . GLU A 1 102 ? 13.922 -1.521 3.169 1.00 97.12 102 GLU A CA 1
ATOM 814 C C . GLU A 1 102 ? 13.709 -2.094 1.765 1.00 97.12 102 GLU A C 1
ATOM 816 O O . GLU A 1 102 ? 14.314 -1.603 0.813 1.00 97.12 102 GLU A O 1
ATOM 821 N N . ARG A 1 103 ? 12.769 -3.031 1.593 1.00 96.50 103 ARG A N 1
ATOM 822 C CA . ARG A 1 103 ? 12.428 -3.589 0.278 1.00 96.50 103 ARG A CA 1
ATOM 823 C C . ARG A 1 103 ? 11.989 -2.511 -0.713 1.00 96.50 103 ARG A C 1
ATOM 825 O O . ARG A 1 103 ? 12.437 -2.515 -1.857 1.00 96.50 103 ARG A O 1
ATOM 832 N N . ALA A 1 104 ? 11.159 -1.562 -0.280 1.00 95.56 104 ALA A N 1
ATOM 833 C CA . ALA A 1 104 ? 10.749 -0.433 -1.110 1.00 95.56 104 ALA A CA 1
ATOM 834 C C . ALA A 1 104 ? 11.945 0.419 -1.558 1.00 95.56 104 ALA A C 1
ATOM 836 O O . ALA A 1 104 ? 11.996 0.819 -2.717 1.00 95.56 104 ALA A O 1
ATOM 837 N N . ARG A 1 105 ? 12.921 0.667 -0.674 1.00 96.25 105 ARG A N 1
ATOM 838 C CA . ARG A 1 105 ? 14.139 1.425 -1.017 1.00 96.25 105 ARG A CA 1
ATOM 839 C C . ARG A 1 105 ? 15.043 0.678 -1.988 1.00 96.25 105 ARG A C 1
ATOM 841 O O . ARG A 1 105 ? 15.622 1.297 -2.875 1.00 96.25 105 ARG A O 1
ATOM 848 N N . GLU A 1 106 ? 15.182 -0.633 -1.820 1.00 96.62 106 GLU A N 1
ATOM 849 C CA . GLU A 1 106 ? 15.940 -1.471 -2.752 1.00 96.62 106 GLU A CA 1
ATOM 850 C C . GLU A 1 106 ? 15.323 -1.428 -4.151 1.00 96.62 106 GLU A C 1
ATOM 852 O O . GLU A 1 106 ? 16.025 -1.167 -5.128 1.00 96.62 106 GLU A O 1
ATOM 857 N N . LEU A 1 107 ? 14.004 -1.629 -4.234 1.00 95.00 107 LEU A N 1
ATOM 858 C CA . LEU A 1 107 ? 13.257 -1.556 -5.486 1.00 95.00 107 LEU A CA 1
ATOM 859 C C . LEU A 1 107 ? 13.362 -0.168 -6.116 1.00 95.00 107 LEU A C 1
ATOM 861 O O . LEU A 1 107 ? 13.644 -0.069 -7.302 1.00 95.00 107 LEU A O 1
ATOM 865 N N . GLU A 1 108 ? 13.208 0.896 -5.327 1.00 93.25 108 GLU A N 1
ATOM 866 C CA . GLU A 1 108 ? 13.366 2.277 -5.789 1.00 93.25 108 GLU A CA 1
ATOM 867 C C . GLU A 1 108 ? 14.742 2.512 -6.419 1.00 93.25 108 GLU A C 1
ATOM 869 O O . GLU A 1 108 ? 14.838 3.082 -7.504 1.00 93.25 108 GLU A O 1
ATOM 874 N N . TRP A 1 109 ? 15.810 2.047 -5.766 1.00 93.69 109 TRP A N 1
ATOM 875 C CA . TRP A 1 109 ? 17.169 2.193 -6.280 1.00 93.69 109 TRP A CA 1
ATOM 876 C C . TRP A 1 109 ? 17.377 1.435 -7.596 1.00 93.69 109 TRP A C 1
ATOM 878 O O . TRP A 1 109 ? 17.982 1.972 -8.523 1.00 93.69 109 TRP A O 1
ATOM 888 N N . MET A 1 110 ? 16.858 0.208 -7.690 1.00 91.94 110 MET A N 1
ATOM 889 C CA . MET A 1 110 ? 16.933 -0.601 -8.909 1.00 91.94 110 MET A CA 1
ATOM 890 C C . MET A 1 110 ? 16.130 0.024 -10.055 1.00 91.94 110 MET A C 1
ATOM 892 O O . MET A 1 110 ? 16.655 0.196 -11.151 1.00 91.94 110 MET A O 1
ATOM 896 N N . LEU A 1 111 ? 14.879 0.407 -9.796 1.00 91.06 111 LEU A N 1
ATOM 897 C CA . LEU A 1 111 ? 13.975 0.977 -10.795 1.00 91.06 111 LEU A CA 1
ATOM 898 C C . LEU A 1 111 ? 14.492 2.317 -11.314 1.00 91.06 111 LEU A C 1
ATOM 900 O O . LEU A 1 111 ? 14.496 2.537 -12.517 1.00 91.06 111 LEU A O 1
ATOM 904 N N . HIS A 1 112 ? 15.022 3.174 -10.441 1.00 90.31 112 HIS A N 1
ATOM 905 C CA . HIS A 1 112 ? 15.631 4.437 -10.856 1.00 90.31 112 HIS A CA 1
ATOM 906 C C . HIS A 1 112 ? 16.895 4.232 -11.717 1.00 90.31 112 HIS A C 1
ATOM 908 O O . HIS A 1 112 ? 17.267 5.108 -12.496 1.00 90.31 112 HIS A O 1
ATOM 914 N N . ALA A 1 113 ? 17.600 3.107 -11.571 1.00 88.88 113 ALA A N 1
ATOM 915 C CA . ALA A 1 113 ? 18.768 2.797 -12.395 1.00 88.88 113 ALA A CA 1
ATOM 916 C C . ALA A 1 113 ? 18.401 2.206 -13.767 1.00 88.88 113 ALA A C 1
ATOM 918 O O . ALA A 1 113 ? 19.206 2.291 -14.694 1.00 88.88 113 ALA A O 1
ATOM 919 N N . GLU A 1 114 ? 17.227 1.582 -13.884 1.00 86.38 114 GLU A N 1
ATOM 920 C CA . GLU A 1 114 ? 16.824 0.789 -15.052 1.00 86.38 114 GLU A CA 1
ATOM 921 C C . GLU A 1 114 ? 15.701 1.434 -15.880 1.00 86.38 114 GLU A C 1
ATOM 923 O O . GLU A 1 114 ? 15.546 1.093 -17.052 1.00 86.38 114 GLU A O 1
ATOM 928 N N . ASN A 1 115 ? 14.932 2.358 -15.300 1.00 81.56 115 ASN A N 1
ATOM 929 C CA . ASN A 1 115 ? 13.772 2.982 -15.923 1.00 81.56 115 ASN A CA 1
ATOM 930 C C . ASN A 1 115 ? 13.863 4.515 -15.831 1.00 81.56 115 ASN A C 1
ATOM 932 O O . ASN A 1 115 ? 13.713 5.101 -14.757 1.00 81.56 115 ASN A O 1
ATOM 936 N N . ASP A 1 116 ? 14.088 5.154 -16.980 1.00 80.50 116 ASP A N 1
ATOM 937 C CA . ASP A 1 116 ? 14.239 6.609 -17.100 1.00 80.50 116 ASP A CA 1
ATOM 938 C C . ASP A 1 116 ? 12.950 7.375 -16.734 1.00 80.50 116 ASP A C 1
ATOM 940 O O . ASP A 1 116 ? 13.023 8.505 -16.246 1.00 80.50 116 ASP A O 1
ATOM 944 N N . ASP A 1 117 ? 11.781 6.744 -16.891 1.00 82.69 117 ASP A N 1
ATOM 945 C CA . ASP A 1 117 ? 10.465 7.339 -16.623 1.00 82.69 117 ASP A CA 1
ATOM 946 C C . ASP A 1 117 ? 9.967 7.050 -15.190 1.00 82.69 117 ASP A C 1
ATOM 948 O O . ASP A 1 117 ? 8.894 7.506 -14.782 1.00 82.69 117 ASP A O 1
ATOM 952 N N . PHE A 1 118 ? 10.747 6.321 -14.379 1.00 85.38 118 PHE A N 1
ATOM 953 C CA . PHE A 1 118 ? 10.350 5.910 -13.027 1.00 85.38 118 PHE A CA 1
ATOM 954 C C . PHE A 1 118 ? 9.929 7.087 -12.137 1.00 85.38 118 PHE A C 1
ATOM 956 O O . PHE A 1 118 ? 8.958 6.987 -11.385 1.00 85.38 118 PHE A O 1
ATOM 963 N N . GLU A 1 119 ? 10.627 8.219 -12.226 1.00 85.56 119 GLU A N 1
ATOM 964 C CA . GLU A 1 119 ? 10.320 9.389 -11.402 1.00 85.56 119 GLU A CA 1
ATOM 965 C C . GLU A 1 119 ? 8.968 10.026 -11.784 1.00 85.56 119 GLU A C 1
ATOM 967 O O . GLU A 1 119 ? 8.238 10.489 -10.906 1.00 85.56 119 GLU A O 1
ATOM 972 N N . GLU A 1 120 ? 8.581 9.994 -13.064 1.00 83.69 120 GLU A N 1
ATOM 973 C CA . GLU A 1 120 ? 7.264 10.459 -13.524 1.00 83.69 120 GLU A CA 1
ATOM 974 C C . GLU A 1 120 ? 6.144 9.526 -13.037 1.00 83.69 120 GLU A C 1
ATOM 976 O O . GLU A 1 120 ? 5.129 9.981 -12.491 1.00 83.69 120 GLU A O 1
ATOM 981 N N . LEU A 1 121 ? 6.360 8.211 -13.134 1.00 81.62 121 LEU A N 1
ATOM 982 C CA . LEU A 1 121 ? 5.430 7.198 -12.623 1.00 81.62 121 LEU A CA 1
ATOM 983 C C . LEU A 1 121 ? 5.238 7.332 -11.106 1.00 81.62 121 LEU A C 1
ATOM 985 O O . LEU A 1 121 ? 4.114 7.326 -10.593 1.00 81.62 121 LEU A O 1
ATOM 989 N N . LYS A 1 122 ? 6.333 7.542 -10.373 1.00 83.00 122 LYS A N 1
ATOM 990 C CA . LYS A 1 122 ? 6.318 7.758 -8.926 1.00 83.00 122 LYS A CA 1
ATOM 991 C C . LYS A 1 122 ? 5.582 9.038 -8.535 1.00 83.00 122 LYS A C 1
ATOM 993 O O . LYS A 1 122 ? 4.819 9.030 -7.566 1.00 83.00 122 LYS A O 1
ATOM 998 N N . GLN A 1 123 ? 5.771 10.135 -9.266 1.00 81.62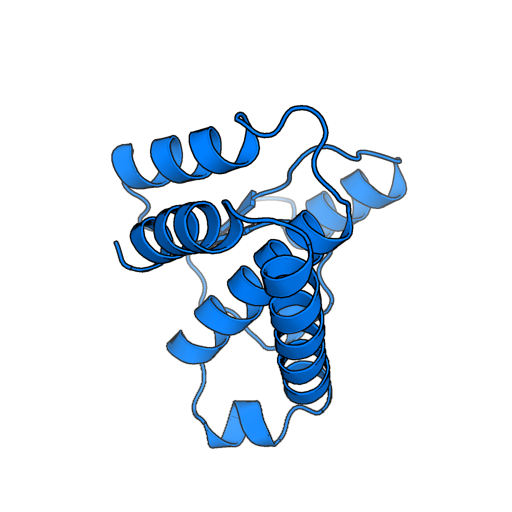 123 GLN A N 1
ATOM 999 C CA . GLN A 1 123 ? 5.039 11.380 -9.012 1.00 81.62 123 GLN A CA 1
ATOM 1000 C C . GLN A 1 123 ? 3.537 11.215 -9.240 1.00 81.62 123 GLN A C 1
ATOM 1002 O O . GLN A 1 123 ? 2.738 11.649 -8.403 1.00 81.62 123 GLN A O 1
ATOM 1007 N N . THR A 1 124 ? 3.161 10.534 -10.323 1.00 78.50 124 THR A N 1
ATOM 1008 C CA . THR A 1 124 ? 1.766 10.194 -10.622 1.00 78.50 124 THR A CA 1
ATOM 1009 C C . THR A 1 124 ? 1.146 9.439 -9.448 1.00 78.50 124 THR A C 1
ATOM 1011 O O . THR A 1 124 ? 0.124 9.868 -8.907 1.00 78.50 124 THR A O 1
ATOM 1014 N N . TYR A 1 125 ? 1.840 8.417 -8.943 1.00 76.75 125 TYR A N 1
ATOM 1015 C CA . TYR A 1 125 ? 1.421 7.645 -7.774 1.00 76.75 125 TYR A CA 1
ATOM 1016 C C . TYR A 1 125 ? 1.251 8.485 -6.498 1.00 76.75 125 TYR A C 1
ATOM 1018 O O . TYR A 1 125 ? 0.222 8.421 -5.820 1.00 76.75 125 TYR A O 1
ATOM 1026 N N . GLN A 1 126 ? 2.232 9.326 -6.161 1.00 72.50 126 GLN A N 1
ATOM 1027 C CA . GLN A 1 126 ? 2.186 10.125 -4.932 1.00 72.50 126 GLN A CA 1
ATOM 1028 C C . GLN A 1 126 ? 1.108 11.218 -4.947 1.00 72.50 126 GLN A C 1
ATOM 1030 O O . GLN A 1 126 ? 0.628 11.617 -3.881 1.00 72.50 126 GLN A O 1
ATOM 1035 N N . SER A 1 127 ? 0.729 11.715 -6.126 1.00 69.44 127 SER A N 1
ATOM 1036 C CA . SER A 1 127 ? -0.267 12.782 -6.265 1.00 69.44 127 SER A CA 1
ATOM 1037 C C . SER A 1 127 ? -1.674 12.353 -5.823 1.00 69.44 127 SER A C 1
ATOM 1039 O O . SER A 1 127 ? -2.392 13.138 -5.200 1.00 69.44 127 SER A O 1
ATOM 1041 N N . ILE A 1 128 ? -2.031 11.088 -6.061 1.00 63.66 128 ILE A N 1
ATOM 1042 C CA . ILE A 1 128 ? -3.363 10.533 -5.783 1.00 63.66 128 ILE A CA 1
ATOM 1043 C C . ILE A 1 128 ? -3.497 10.171 -4.308 1.00 63.66 128 ILE A C 1
ATOM 1045 O O . ILE A 1 128 ? -4.495 10.514 -3.682 1.00 63.66 128 ILE A O 1
ATOM 1049 N N . SER A 1 129 ? -2.460 9.566 -3.720 1.00 57.38 129 SER A N 1
ATOM 1050 C CA . SER A 1 129 ? -2.454 9.233 -2.292 1.00 57.38 129 SER A CA 1
ATOM 1051 C C . SER A 1 129 ? -2.654 10.482 -1.417 1.00 57.38 129 SER A C 1
ATOM 1053 O O . SER A 1 129 ? -3.217 10.395 -0.328 1.00 57.38 129 SER A O 1
ATOM 1055 N N . ARG A 1 130 ? -2.208 11.669 -1.853 1.00 47.59 130 ARG A N 1
ATOM 1056 C CA . ARG A 1 130 ? -2.302 12.928 -1.084 1.00 47.59 130 ARG A CA 1
ATOM 1057 C C . ARG A 1 130 ? -3.647 13.672 -1.182 1.00 47.59 130 ARG A C 1
ATOM 1059 O O . ARG A 1 130 ? -3.760 14.707 -0.525 1.00 47.59 130 ARG A O 1
ATOM 1066 N N . SER A 1 131 ? -4.622 13.194 -1.962 1.00 38.03 131 SER A N 1
ATOM 1067 C CA . SER A 1 131 ? -5.949 13.827 -2.123 1.00 38.03 131 SER A CA 1
ATOM 1068 C C . SER A 1 131 ? -7.059 13.041 -1.440 1.00 38.03 131 SER A C 1
ATOM 1070 O O . SER A 1 131 ? -7.942 13.700 -0.850 1.00 38.03 131 SER A O 1
#

InterPro domains:
  IPR001789 Signal transduction response regulator, receiver domain [PS50110] (1-60)
  IPR011006 CheY-like superfamily [SSF52172] (1-67)
  IPR013971 HalX domain [PF08663] (62-122)

Radius of gyration: 14.93 Å; chains: 1; bounding box: 42×33×38 Å

Secondary structure (DSSP, 8-state):
-TTS-HHHHHHHHHHTT--S--EEEESS---GGGGT---SEEEESS--HHHHHHHHHHHHS-TT--HHHHHHHHHHHHHHHHHHHS-HHHHHT-HHHHHHHHHHHHHHHHHHHH-TTHHHHHHHHHHHHT-

Sequence (131 aa):
MPDVHGDDVLSRLRERGYDGIIIMLTAVDADLNILEMPFDDYLQKPVGQSTLLSTLDQHLDRPDEDDRLDEYFRISSKLSVLEREKSASQLESSAEYTELKERARELEWMLHAENDDFEELKQTYQSISRS

Foldseek 3Di:
DVVDDPLVVQVVCVVVVNPAAAEAEEQDQDDPVLLPGPHQAYDHPPDDPVLVVLVVCLRVVDDDDDPLLSLLNSLVRVLLSCVVRDDPVNQVPDPSSVVSVVSNVVSVVVCVVPPVCSVVSVVSSVVSSVD